Protein AF-A0A0G3G919-F1 (afdb_monomer_lite)

Structure (mmCIF, N/CA/C/O backbone):
data_AF-A0A0G3G919-F1
#
_entry.id   AF-A0A0G3G919-F1
#
loop_
_atom_site.group_PDB
_atom_site.id
_atom_site.type_symbol
_atom_site.label_atom_id
_atom_site.label_alt_id
_atom_site.label_comp_id
_atom_site.label_asym_id
_atom_site.label_entity_id
_atom_site.label_seq_id
_atom_site.pdbx_PDB_ins_code
_atom_site.Cartn_x
_atom_site.Cartn_y
_atom_site.Cartn_z
_atom_site.occupancy
_atom_site.B_iso_or_equiv
_atom_site.auth_seq_id
_atom_site.auth_comp_id
_atom_site.auth_asym_id
_atom_site.auth_atom_id
_atom_site.pdbx_PDB_model_num
ATOM 1 N N . MET A 1 1 ? -8.597 -16.018 -29.237 1.00 40.75 1 MET A N 1
ATOM 2 C CA . MET A 1 1 ? -7.990 -15.779 -27.906 1.00 40.75 1 MET A CA 1
ATOM 3 C C . MET A 1 1 ? -6.479 -15.461 -27.983 1.00 40.75 1 MET A C 1
ATOM 5 O O . MET A 1 1 ? -5.754 -15.744 -27.046 1.00 40.75 1 MET A O 1
ATOM 9 N N . ALA A 1 2 ? -5.991 -14.836 -29.070 1.00 46.19 2 ALA A N 1
ATOM 10 C CA . ALA A 1 2 ? -4.559 -14.550 -29.292 1.00 46.19 2 ALA A CA 1
ATOM 11 C C . ALA A 1 2 ? -4.190 -13.049 -29.217 1.00 46.19 2 ALA A C 1
ATOM 13 O O . ALA A 1 2 ? -3.019 -12.693 -29.296 1.00 46.19 2 ALA A O 1
ATOM 14 N N . ALA A 1 3 ? -5.176 -12.157 -29.062 1.00 44.69 3 ALA A N 1
ATOM 15 C CA . ALA A 1 3 ? -4.950 -10.708 -29.048 1.00 44.69 3 ALA A CA 1
ATOM 16 C C . ALA A 1 3 ? -4.491 -10.171 -27.677 1.00 44.69 3 ALA A C 1
ATOM 18 O O . ALA A 1 3 ? -3.745 -9.200 -27.622 1.00 44.69 3 ALA A O 1
ATOM 19 N N . MET A 1 4 ? -4.869 -10.828 -26.572 1.00 42.25 4 MET A N 1
ATOM 20 C CA . MET A 1 4 ? -4.513 -10.382 -25.214 1.00 42.25 4 MET A CA 1
ATOM 21 C C . MET A 1 4 ? -3.030 -10.585 -24.859 1.00 42.25 4 MET A C 1
ATOM 23 O O . MET A 1 4 ? -2.509 -9.862 -24.020 1.00 42.25 4 MET A O 1
ATOM 27 N N . LEU A 1 5 ? -2.326 -11.503 -25.530 1.00 46.31 5 LEU A N 1
ATOM 28 C CA . LEU A 1 5 ? -0.907 -11.786 -25.270 1.00 46.31 5 LEU A CA 1
ATOM 29 C C . LEU A 1 5 ? 0.069 -10.825 -25.976 1.00 46.31 5 LEU A C 1
ATOM 31 O O . LEU A 1 5 ? 1.249 -10.830 -25.648 1.00 46.31 5 LEU A O 1
ATOM 35 N N . ARG A 1 6 ? -0.390 -9.991 -26.925 1.00 52.50 6 ARG A N 1
ATOM 36 C CA . ARG A 1 6 ? 0.487 -9.087 -27.708 1.00 52.50 6 ARG A CA 1
ATOM 37 C C . ARG A 1 6 ? 0.612 -7.671 -27.140 1.00 52.50 6 ARG A C 1
ATOM 39 O O . ARG A 1 6 ? 1.575 -6.968 -27.445 1.00 52.50 6 ARG A O 1
ATOM 46 N N . VAL A 1 7 ? -0.351 -7.247 -26.323 1.00 55.62 7 VAL A N 1
ATOM 47 C CA . VAL A 1 7 ? -0.365 -5.908 -25.710 1.00 55.62 7 VAL A CA 1
ATOM 48 C C . VAL A 1 7 ? 0.771 -5.722 -24.690 1.00 55.62 7 VAL A C 1
ATOM 50 O O . VAL A 1 7 ? 1.446 -4.695 -24.769 1.00 55.62 7 VAL A O 1
ATOM 53 N N . PRO A 1 8 ? 1.076 -6.695 -23.800 1.00 60.09 8 PRO A N 1
ATOM 54 C CA . PRO A 1 8 ? 2.169 -6.546 -22.836 1.00 60.09 8 PRO A CA 1
ATOM 55 C C . PRO A 1 8 ? 3.536 -6.412 -23.515 1.00 60.09 8 PRO A C 1
ATOM 57 O O . PRO A 1 8 ? 4.358 -5.604 -23.093 1.00 60.09 8 PRO A O 1
ATOM 60 N N . SER A 1 9 ? 3.762 -7.155 -24.605 1.00 66.25 9 SER A N 1
ATOM 61 C CA . SER A 1 9 ? 5.009 -7.100 -25.372 1.00 66.25 9 SER A CA 1
ATOM 62 C C . SER A 1 9 ? 5.182 -5.772 -26.107 1.00 66.25 9 SER A C 1
ATOM 64 O O . SER A 1 9 ? 6.252 -5.181 -26.041 1.00 66.25 9 SER A O 1
ATOM 66 N N . ALA A 1 10 ? 4.134 -5.254 -26.760 1.00 69.88 10 ALA A N 1
ATOM 67 C CA . ALA A 1 10 ? 4.215 -3.972 -27.464 1.00 69.88 10 ALA A CA 1
ATOM 68 C C . ALA A 1 10 ? 4.462 -2.797 -26.500 1.00 69.88 10 ALA A C 1
ATOM 70 O O . ALA A 1 10 ? 5.259 -1.908 -26.795 1.00 69.88 10 ALA A O 1
ATOM 71 N N . ALA A 1 11 ? 3.826 -2.824 -25.324 1.00 70.25 11 ALA A N 1
ATOM 72 C CA . ALA A 1 11 ? 4.060 -1.840 -24.272 1.00 70.25 11 ALA A CA 1
ATOM 73 C C . ALA A 1 11 ? 5.490 -1.925 -23.711 1.00 70.25 11 ALA A C 1
ATOM 75 O O . ALA A 1 11 ? 6.131 -0.891 -23.538 1.00 70.25 11 ALA A O 1
ATOM 76 N N . ALA A 1 12 ? 6.014 -3.135 -23.484 1.00 74.75 12 ALA A N 1
ATOM 77 C CA . ALA A 1 12 ? 7.388 -3.329 -23.025 1.00 74.75 12 ALA A CA 1
ATOM 78 C C . ALA A 1 12 ? 8.418 -2.764 -24.021 1.00 74.75 12 ALA A C 1
ATOM 80 O O . ALA A 1 12 ? 9.309 -2.030 -23.602 1.00 74.75 12 ALA A O 1
ATOM 81 N N . TYR A 1 13 ? 8.249 -3.014 -25.326 1.00 76.56 13 TYR A N 1
ATOM 82 C CA . TYR A 1 13 ? 9.128 -2.465 -26.371 1.00 76.56 13 TYR A CA 1
ATOM 83 C C . TYR A 1 13 ? 9.107 -0.931 -26.429 1.00 76.56 13 TYR A C 1
ATOM 85 O O . TYR A 1 13 ? 10.155 -0.301 -26.556 1.00 76.56 13 TYR A O 1
ATOM 93 N N . LEU A 1 14 ? 7.928 -0.312 -26.309 1.00 78.31 14 LEU A N 1
ATOM 94 C CA . LEU A 1 14 ? 7.815 1.150 -26.278 1.00 78.31 14 LEU A CA 1
ATOM 95 C C . LEU A 1 14 ? 8.511 1.743 -25.047 1.00 78.31 14 LEU A C 1
ATOM 97 O O . LEU A 1 14 ? 9.269 2.701 -25.177 1.00 78.31 14 LEU A O 1
ATOM 101 N N . ILE A 1 15 ? 8.291 1.157 -23.867 1.00 78.75 15 ILE A N 1
ATOM 102 C CA . ILE A 1 15 ? 8.923 1.597 -22.615 1.00 78.75 15 ILE A CA 1
ATOM 103 C C . ILE A 1 15 ? 10.449 1.447 -22.693 1.00 78.75 15 ILE A C 1
ATOM 105 O O . ILE A 1 15 ? 11.176 2.353 -22.290 1.00 78.75 15 ILE A O 1
ATOM 109 N N . GLN A 1 16 ? 10.934 0.338 -23.255 1.00 78.62 16 GLN A N 1
ATOM 110 C CA . GLN A 1 16 ? 12.358 0.073 -23.450 1.00 78.62 16 GLN A CA 1
ATOM 111 C C . GLN A 1 16 ? 13.013 1.121 -24.360 1.00 78.62 16 GLN A C 1
ATOM 113 O O . GLN A 1 16 ? 14.046 1.678 -23.991 1.00 78.62 16 GLN A O 1
ATOM 118 N N . ASN A 1 17 ? 12.392 1.447 -25.498 1.00 80.19 17 ASN A N 1
ATOM 119 C CA . ASN A 1 17 ? 12.897 2.484 -26.403 1.00 80.19 17 ASN A CA 1
ATOM 120 C C . ASN A 1 17 ? 12.931 3.860 -25.720 1.00 80.19 17 ASN A C 1
ATOM 122 O O . ASN A 1 17 ? 13.962 4.524 -25.726 1.00 80.19 17 ASN A O 1
ATOM 126 N N . VAL A 1 18 ? 11.849 4.247 -25.036 1.00 79.38 18 VAL A N 1
ATOM 127 C CA . VAL A 1 18 ? 11.778 5.532 -24.317 1.00 79.38 18 VAL A CA 1
ATOM 128 C C . VAL A 1 18 ? 12.869 5.648 -23.247 1.00 79.38 18 VAL A C 1
ATOM 130 O O . VAL A 1 18 ? 13.438 6.726 -23.063 1.00 79.38 18 VAL A O 1
ATOM 133 N N . TRP A 1 19 ? 13.183 4.562 -22.538 1.00 82.25 19 TRP A N 1
ATOM 134 C CA . TRP A 1 19 ? 14.254 4.560 -21.540 1.00 82.25 19 TRP A CA 1
ATOM 135 C C . TRP A 1 19 ? 15.655 4.569 -22.123 1.00 82.25 19 TRP A C 1
ATOM 137 O O . TRP A 1 19 ? 16.518 5.204 -21.518 1.00 82.25 19 TRP A O 1
ATOM 147 N N . LYS A 1 20 ? 15.885 3.899 -23.259 1.00 78.25 20 LYS A N 1
ATOM 148 C CA . LYS A 1 20 ? 17.157 4.006 -23.989 1.00 78.25 20 LYS A CA 1
ATOM 149 C C . LYS A 1 20 ? 17.434 5.456 -24.358 1.00 78.25 20 LYS A C 1
ATOM 151 O O . LYS A 1 20 ? 18.530 5.949 -24.111 1.00 78.25 20 LYS A O 1
ATOM 156 N N . ASP A 1 21 ? 16.410 6.146 -24.846 1.00 82.75 21 ASP A N 1
ATOM 157 C CA . ASP A 1 21 ? 16.527 7.544 -25.252 1.00 82.75 21 ASP A CA 1
ATOM 158 C C . ASP A 1 21 ? 16.643 8.498 -24.046 1.00 82.75 21 ASP A C 1
ATOM 160 O O . ASP A 1 21 ? 17.161 9.604 -24.177 1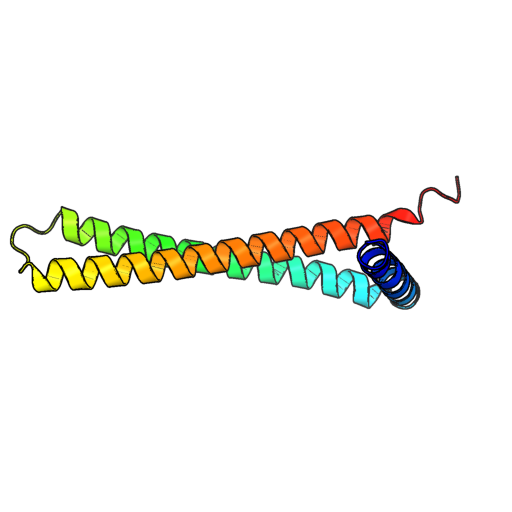.00 82.75 21 ASP A O 1
ATOM 164 N N . ASN A 1 22 ? 16.173 8.091 -22.855 1.00 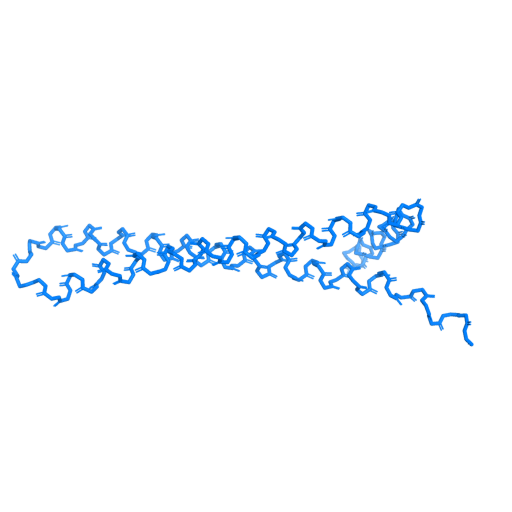80.50 22 ASN A N 1
ATOM 165 C CA . ASN A 1 22 ? 16.094 8.947 -21.664 1.00 80.50 22 ASN A CA 1
ATOM 166 C C . ASN A 1 22 ? 16.460 8.205 -20.356 1.00 80.50 22 ASN A C 1
ATOM 168 O O . ASN A 1 22 ? 15.590 7.957 -19.506 1.00 80.50 22 ASN A O 1
ATOM 172 N N . PRO A 1 23 ? 17.749 7.904 -20.110 1.00 78.19 23 PRO A N 1
ATOM 173 C CA . PRO A 1 23 ? 18.184 7.142 -18.932 1.00 78.19 23 PRO A CA 1
ATOM 174 C C . PRO A 1 23 ? 17.891 7.856 -17.600 1.00 78.19 23 PRO A C 1
ATOM 176 O O . PRO A 1 23 ? 17.566 7.211 -16.599 1.00 78.19 23 PRO A O 1
ATOM 179 N N . LEU A 1 24 ? 17.924 9.195 -17.586 1.00 80.06 24 LEU A N 1
ATOM 180 C CA . LEU A 1 24 ? 17.569 10.005 -16.412 1.00 80.06 24 LEU A CA 1
ATOM 181 C C . LEU A 1 24 ? 16.097 9.837 -16.015 1.00 80.06 24 LEU A C 1
ATOM 183 O O . LEU A 1 24 ? 15.779 9.752 -14.826 1.00 80.06 24 LEU A O 1
ATOM 187 N N . VAL A 1 25 ? 15.202 9.739 -17.002 1.00 80.12 25 VAL A N 1
ATOM 188 C CA . VAL A 1 25 ? 13.766 9.534 -16.769 1.00 80.12 25 VAL A CA 1
ATOM 189 C C . VAL A 1 25 ? 13.529 8.141 -16.189 1.00 80.12 25 VAL A C 1
ATOM 191 O O . VAL A 1 25 ? 12.801 8.014 -15.206 1.00 80.12 25 VAL A O 1
ATOM 194 N N . SER A 1 26 ? 14.202 7.112 -16.716 1.00 82.44 26 SER A N 1
ATOM 195 C CA . SER A 1 26 ? 14.120 5.740 -16.186 1.00 82.44 26 SER A CA 1
ATOM 196 C C . SER A 1 26 ? 14.519 5.664 -14.708 1.00 82.44 26 SER A C 1
ATOM 198 O O . SER A 1 26 ? 13.768 5.141 -13.880 1.00 82.44 26 SER A O 1
ATOM 200 N N . SER A 1 27 ? 15.667 6.250 -14.354 1.00 81.81 27 SER A N 1
ATOM 201 C CA . SER A 1 27 ? 16.164 6.280 -12.971 1.00 81.81 27 SER A CA 1
ATOM 202 C C . SER A 1 27 ? 15.229 7.051 -12.030 1.00 81.81 27 SER A C 1
ATOM 204 O O . SER A 1 27 ? 14.891 6.577 -10.940 1.00 81.81 27 SER A O 1
ATOM 206 N N . THR A 1 28 ? 14.735 8.210 -12.475 1.00 86.62 28 THR A N 1
ATOM 207 C CA 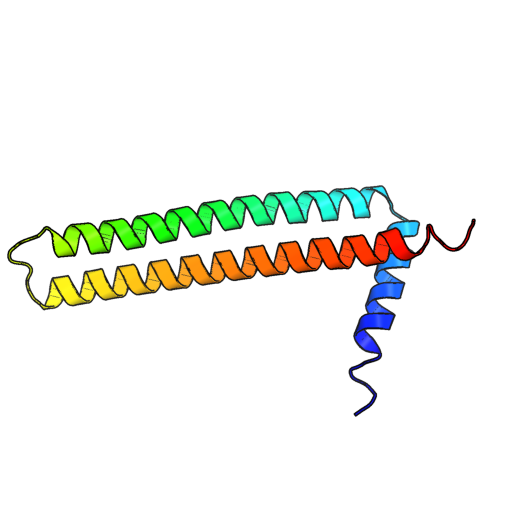. THR A 1 28 ? 13.821 9.051 -11.687 1.00 86.62 28 THR A CA 1
ATOM 208 C C . THR A 1 28 ? 12.493 8.346 -11.421 1.00 86.62 28 THR A C 1
ATOM 210 O O . THR A 1 28 ? 12.029 8.327 -10.282 1.00 86.62 28 THR A O 1
ATOM 213 N N . VAL A 1 29 ? 11.901 7.709 -12.437 1.00 87.25 29 VAL A N 1
ATOM 214 C CA . VAL A 1 29 ? 10.640 6.961 -12.299 1.00 87.25 29 VAL A CA 1
ATOM 215 C C . VAL A 1 29 ? 10.807 5.784 -11.339 1.00 87.25 29 VAL A C 1
ATOM 217 O O . VAL A 1 29 ? 9.983 5.610 -10.444 1.00 87.25 29 VAL A O 1
ATOM 220 N N . LYS A 1 30 ? 11.890 5.009 -11.467 1.00 85.69 30 LYS A N 1
ATOM 221 C CA . LYS A 1 30 ? 12.192 3.890 -10.558 1.00 85.69 30 LYS A CA 1
ATOM 222 C C . LYS A 1 30 ? 12.331 4.351 -9.107 1.00 85.69 30 LYS A C 1
ATOM 224 O O . LYS A 1 30 ? 11.729 3.758 -8.214 1.00 85.69 30 LYS A O 1
ATOM 229 N N . THR A 1 31 ? 13.064 5.438 -8.883 1.00 87.62 31 THR A N 1
ATOM 230 C CA . THR A 1 31 ? 13.256 6.016 -7.546 1.00 87.62 31 THR A CA 1
ATOM 231 C C . THR A 1 31 ? 11.938 6.535 -6.970 1.00 87.62 31 THR A C 1
ATOM 233 O O . THR A 1 31 ? 11.616 6.262 -5.813 1.00 87.62 31 THR A O 1
ATOM 236 N N . ALA A 1 32 ? 11.131 7.224 -7.782 1.00 88.44 32 ALA A N 1
ATOM 237 C CA . ALA A 1 32 ? 9.823 7.719 -7.371 1.00 88.44 32 ALA A CA 1
ATOM 238 C C . ALA A 1 32 ? 8.878 6.575 -6.971 1.00 88.44 32 ALA A C 1
ATOM 240 O O . ALA A 1 32 ? 8.232 6.667 -5.930 1.00 88.44 32 ALA A O 1
ATOM 241 N N . LEU A 1 33 ? 8.834 5.479 -7.740 1.00 90.69 33 LEU A N 1
ATOM 242 C CA . LEU A 1 33 ? 8.012 4.305 -7.422 1.00 90.69 33 LEU A CA 1
ATOM 243 C C . LEU A 1 33 ? 8.352 3.713 -6.048 1.00 90.69 33 LEU A C 1
ATOM 245 O O . LEU A 1 33 ? 7.440 3.411 -5.278 1.00 90.69 33 LEU A O 1
ATOM 249 N N . ILE A 1 34 ? 9.644 3.604 -5.716 1.00 90.19 34 ILE A N 1
ATOM 250 C CA . ILE A 1 34 ? 10.092 3.122 -4.401 1.00 90.19 34 ILE A CA 1
ATOM 251 C C . ILE A 1 34 ? 9.651 4.087 -3.298 1.00 90.19 34 ILE A C 1
ATOM 253 O O . ILE A 1 34 ? 9.030 3.661 -2.325 1.00 90.19 34 ILE A O 1
ATOM 257 N N . ILE A 1 35 ? 9.935 5.386 -3.448 1.00 91.88 35 ILE A N 1
ATOM 258 C CA . ILE A 1 35 ? 9.599 6.394 -2.431 1.00 91.88 35 ILE A CA 1
ATOM 259 C C . ILE A 1 35 ? 8.090 6.406 -2.170 1.00 91.88 35 ILE A C 1
ATOM 261 O O . ILE A 1 35 ? 7.664 6.315 -1.019 1.00 91.88 35 ILE A O 1
ATOM 265 N N . PHE A 1 36 ? 7.270 6.456 -3.223 1.00 90.56 36 PHE A N 1
ATOM 266 C CA . PHE A 1 36 ? 5.815 6.424 -3.078 1.00 90.56 36 PHE A CA 1
ATOM 267 C C . PHE A 1 36 ? 5.329 5.119 -2.450 1.00 90.56 36 PHE A C 1
ATOM 269 O O . PHE A 1 36 ? 4.464 5.163 -1.576 1.00 90.56 36 PHE A O 1
ATOM 276 N N . SER A 1 37 ? 5.904 3.973 -2.824 1.00 90.12 37 SER A N 1
ATOM 277 C CA . SER A 1 37 ? 5.556 2.699 -2.195 1.00 90.12 37 SER A CA 1
ATOM 278 C C . SER A 1 37 ? 5.852 2.696 -0.694 1.00 90.12 37 SER A C 1
ATOM 280 O O . SER A 1 37 ? 5.040 2.177 0.070 1.00 90.12 37 SER A O 1
ATOM 282 N N . ILE A 1 38 ? 6.990 3.248 -0.265 1.00 92.06 38 ILE A N 1
ATOM 283 C CA . ILE A 1 38 ? 7.356 3.327 1.156 1.00 92.06 38 ILE A CA 1
ATOM 284 C C . ILE A 1 38 ? 6.368 4.225 1.901 1.00 92.06 38 ILE A C 1
ATOM 286 O O . ILE 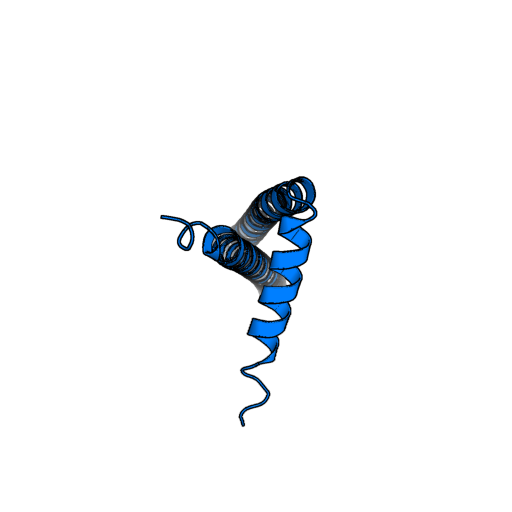A 1 38 ? 5.849 3.830 2.943 1.00 92.06 38 ILE A O 1
ATOM 290 N N . LEU A 1 39 ? 6.056 5.403 1.355 1.00 94.75 39 LEU A N 1
ATOM 291 C CA . LEU A 1 39 ? 5.098 6.324 1.969 1.00 94.75 39 LEU A CA 1
ATOM 292 C C . LEU A 1 39 ? 3.716 5.678 2.123 1.00 94.75 39 LEU A C 1
ATOM 294 O O . LEU A 1 39 ? 3.128 5.732 3.201 1.00 94.75 39 LEU A O 1
ATOM 298 N N . ILE A 1 40 ? 3.218 5.011 1.079 1.00 93.31 40 ILE A N 1
ATOM 299 C CA . ILE A 1 40 ? 1.930 4.304 1.115 1.00 93.31 40 ILE A CA 1
ATOM 300 C C . ILE A 1 40 ? 1.951 3.175 2.153 1.00 93.31 40 ILE A C 1
ATOM 302 O O . ILE A 1 40 ? 0.980 3.022 2.895 1.00 93.31 40 ILE A O 1
ATOM 306 N N . ALA A 1 41 ? 3.046 2.416 2.250 1.00 91.81 41 ALA A N 1
ATOM 307 C CA . ALA A 1 41 ? 3.194 1.368 3.257 1.00 91.81 41 ALA A CA 1
ATOM 308 C C . ALA A 1 41 ? 3.174 1.938 4.686 1.00 91.81 41 ALA A C 1
ATOM 310 O O . ALA A 1 41 ? 2.506 1.378 5.553 1.00 91.81 41 ALA A O 1
ATOM 311 N N . ILE A 1 42 ? 3.824 3.082 4.928 1.00 93.56 42 ILE A N 1
ATOM 312 C CA . ILE A 1 42 ? 3.767 3.778 6.223 1.00 93.56 42 ILE A CA 1
ATOM 313 C C . ILE A 1 42 ? 2.323 4.177 6.551 1.00 93.56 42 ILE A C 1
ATOM 315 O O . ILE A 1 42 ? 1.837 3.860 7.636 1.00 93.56 42 ILE A O 1
ATOM 319 N N . PHE A 1 43 ? 1.605 4.809 5.616 1.00 93.12 43 PHE A N 1
ATOM 320 C CA . PHE A 1 43 ? 0.201 5.182 5.832 1.00 93.12 43 PHE A CA 1
ATOM 321 C C . PHE A 1 43 ? -0.697 3.965 6.080 1.00 93.12 43 PHE A C 1
ATOM 323 O O . PHE A 1 43 ? -1.539 4.002 6.977 1.00 93.12 43 PHE A O 1
ATOM 330 N N . SER A 1 44 ? -0.493 2.878 5.332 1.00 93.81 44 SER A N 1
ATOM 331 C CA . SER A 1 44 ? -1.174 1.598 5.549 1.00 93.81 44 SER A CA 1
ATOM 332 C C . SER A 1 44 ? -0.980 1.107 6.986 1.00 93.81 44 SER A C 1
ATOM 334 O O . SER A 1 44 ? -1.954 0.817 7.678 1.00 93.81 44 SER A O 1
ATOM 336 N N . THR A 1 45 ? 0.265 1.066 7.461 1.00 93.06 45 THR A N 1
ATOM 337 C CA . THR A 1 45 ? 0.607 0.614 8.817 1.00 93.06 45 THR A CA 1
ATOM 338 C C . THR A 1 45 ? -0.004 1.507 9.896 1.00 93.06 45 THR A C 1
ATOM 340 O O . THR A 1 45 ? -0.544 0.995 10.875 1.00 93.06 45 THR A O 1
ATOM 343 N N . VAL A 1 46 ? 0.002 2.831 9.712 1.00 94.81 46 VAL A N 1
ATOM 344 C CA . VAL A 1 46 ? -0.637 3.771 10.652 1.00 94.81 46 VAL A CA 1
ATOM 345 C C . VAL A 1 46 ? -2.143 3.517 10.751 1.00 94.81 46 VAL A C 1
ATOM 347 O O . VAL A 1 46 ? -2.676 3.428 11.856 1.00 94.81 46 VAL A O 1
ATOM 350 N N . LEU A 1 47 ? -2.837 3.357 9.620 1.00 92.62 47 LEU A N 1
ATOM 351 C CA . LEU A 1 47 ? -4.277 3.074 9.619 1.00 92.62 47 LEU A CA 1
ATOM 352 C C . LEU A 1 47 ? -4.604 1.725 10.268 1.00 92.62 47 LEU A C 1
ATOM 354 O O . LEU A 1 47 ? -5.609 1.613 10.972 1.00 92.62 47 LEU A O 1
ATOM 358 N N . TRP A 1 48 ? -3.754 0.720 10.057 1.00 94.12 48 TRP A N 1
ATOM 359 C CA . TRP A 1 48 ? -3.894 -0.579 10.706 1.00 94.12 48 TRP A CA 1
ATOM 360 C C . TRP A 1 48 ? -3.732 -0.473 12.229 1.00 94.12 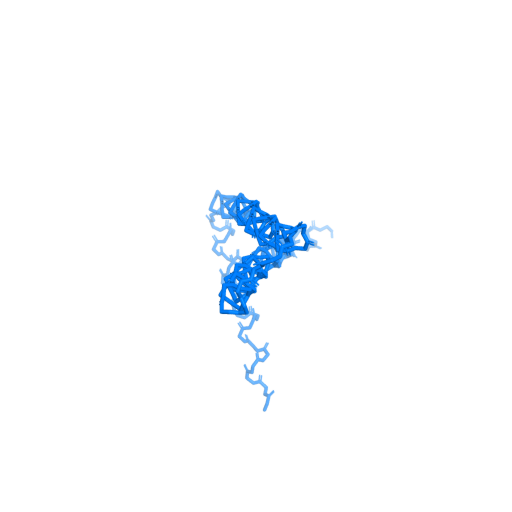48 TRP A C 1
ATOM 362 O O . TRP A 1 48 ? -4.587 -0.972 12.959 1.00 94.12 48 TRP A O 1
ATOM 372 N N . HIS A 1 49 ? -2.713 0.245 12.714 1.00 94.12 49 HIS A N 1
ATOM 373 C CA . HIS A 1 49 ? -2.526 0.475 14.149 1.00 94.12 49 HIS A CA 1
ATOM 374 C C . HIS A 1 49 ? -3.695 1.234 14.779 1.00 94.12 49 HIS A C 1
ATOM 376 O O . HIS A 1 49 ? -4.178 0.819 15.826 1.00 94.12 49 HIS A O 1
ATOM 382 N N . LEU A 1 50 ? -4.204 2.285 14.130 1.00 90.56 50 LEU A N 1
ATOM 383 C CA . LEU A 1 50 ? -5.380 3.012 14.620 1.00 90.56 50 LEU A CA 1
ATOM 384 C C . LEU A 1 50 ? -6.613 2.104 14.708 1.00 90.56 50 LEU A C 1
ATOM 386 O O . LEU A 1 50 ? -7.322 2.120 15.712 1.00 90.56 50 LEU A O 1
ATOM 390 N N . SER A 1 51 ? -6.846 1.272 13.688 1.00 91.88 51 SER A N 1
ATOM 391 C CA . SER A 1 51 ? -7.910 0.262 13.725 1.00 91.88 51 SER A CA 1
ATOM 392 C C . SER A 1 51 ? -7.732 -0.709 14.896 1.00 91.88 51 SER A C 1
ATOM 394 O O . SER A 1 51 ? -8.716 -1.065 15.541 1.00 91.88 51 SER A O 1
ATOM 396 N N . ALA A 1 52 ? -6.505 -1.167 15.152 1.00 89.56 52 ALA A N 1
ATOM 397 C CA . ALA A 1 52 ? -6.212 -2.095 16.238 1.00 89.56 52 ALA A CA 1
ATOM 398 C C . ALA A 1 52 ? -6.451 -1.451 17.611 1.00 89.56 52 ALA A C 1
ATOM 400 O O . ALA A 1 52 ? -7.147 -2.041 18.432 1.00 89.56 52 ALA A O 1
ATOM 401 N N . SER A 1 53 ? -5.981 -0.219 17.827 1.00 90.81 53 SER A N 1
ATOM 402 C CA . SER A 1 53 ? -6.199 0.514 19.080 1.00 90.81 53 SER A CA 1
ATOM 403 C C . SER A 1 53 ? -7.686 0.739 19.372 1.00 90.81 53 SER A C 1
ATOM 405 O O . SER A 1 53 ? -8.122 0.535 20.498 1.00 90.81 53 SER A O 1
ATOM 407 N N . MET A 1 54 ? -8.500 1.053 18.357 1.00 88.12 54 MET A N 1
ATOM 408 C CA . MET A 1 54 ? -9.956 1.180 18.537 1.00 88.12 54 MET A CA 1
ATOM 409 C C . MET A 1 54 ? -10.622 -0.139 18.971 1.00 88.12 54 MET A C 1
ATOM 411 O O . MET A 1 54 ? -11.585 -0.129 19.737 1.00 88.12 54 MET A O 1
ATOM 415 N N . GLN A 1 55 ? -10.132 -1.284 18.484 1.00 86.44 55 GLN A N 1
ATOM 416 C CA . GLN A 1 55 ? -10.631 -2.607 18.891 1.00 86.44 55 GLN A CA 1
ATOM 417 C C . GLN A 1 55 ? -10.128 -3.008 20.285 1.00 86.44 55 GLN A C 1
ATOM 419 O O . GLN A 1 55 ? -10.843 -3.666 21.045 1.00 86.44 55 GLN A O 1
ATOM 424 N N . GLU A 1 56 ? -8.915 -2.593 20.640 1.00 85.38 56 GLU A N 1
ATOM 425 C CA . GLU A 1 56 ? -8.332 -2.799 21.964 1.00 85.38 56 GLU A CA 1
ATOM 426 C C . GLU A 1 56 ? -9.106 -2.021 23.042 1.00 85.38 56 GLU A C 1
ATOM 428 O O . GLU A 1 56 ? -9.516 -2.609 24.045 1.00 85.38 56 GLU A O 1
ATOM 433 N N . GLU A 1 57 ? -9.430 -0.749 22.786 1.00 83.56 57 GLU A N 1
ATOM 434 C CA . GLU A 1 57 ? -10.277 0.076 23.661 1.00 83.56 57 GLU A CA 1
ATOM 435 C C . GLU A 1 57 ? -11.665 -0.546 23.886 1.00 83.56 57 GLU A C 1
ATOM 437 O O . GLU A 1 57 ? -12.158 -0.569 25.014 1.00 83.56 57 GLU A O 1
ATOM 442 N N . LEU A 1 58 ? -12.280 -1.112 22.840 1.00 80.31 58 LEU A N 1
ATOM 443 C CA . LEU A 1 58 ? -13.549 -1.843 22.957 1.00 80.31 58 LEU A CA 1
ATOM 444 C C . LEU A 1 58 ? -13.446 -3.072 23.862 1.00 80.31 58 LEU A C 1
ATOM 446 O O . LEU A 1 58 ? -14.393 -3.388 24.578 1.00 80.31 58 LEU A O 1
ATOM 450 N N . THR A 1 59 ? -12.317 -3.777 23.812 1.00 76.69 59 THR A N 1
ATOM 451 C CA . THR A 1 59 ? -12.114 -5.027 24.558 1.00 76.69 59 THR A CA 1
ATOM 452 C C . THR A 1 59 ? -11.884 -4.762 26.047 1.00 76.69 59 THR A C 1
ATOM 454 O O . THR A 1 59 ? -12.284 -5.566 26.887 1.00 76.69 59 THR A O 1
ATOM 457 N N . MET A 1 60 ? -11.268 -3.627 26.390 1.00 77.19 60 MET A N 1
ATOM 458 C CA . MET A 1 60 ? -10.988 -3.242 27.780 1.00 77.19 60 MET A CA 1
ATOM 459 C C . MET A 1 60 ? -12.135 -2.476 28.450 1.00 77.19 60 MET A C 1
ATOM 461 O O . MET A 1 60 ? -12.201 -2.412 29.679 1.00 77.19 60 MET A O 1
ATOM 465 N N . ALA A 1 61 ? -13.041 -1.883 27.674 1.00 72.50 61 ALA A N 1
ATOM 466 C CA . ALA A 1 61 ? -14.119 -1.064 28.205 1.00 72.50 61 ALA A CA 1
ATOM 467 C C . ALA A 1 61 ? -15.328 -1.906 28.650 1.00 72.50 61 ALA A C 1
ATOM 469 O O . ALA A 1 61 ? -16.127 -2.388 27.846 1.00 72.50 61 ALA A O 1
ATOM 470 N N . ILE A 1 62 ? -15.502 -2.032 29.966 1.00 67.38 62 ILE A N 1
ATOM 471 C CA . ILE A 1 62 ? -16.688 -2.648 30.570 1.00 67.38 62 ILE A CA 1
ATOM 472 C C . ILE A 1 62 ? -17.858 -1.653 30.494 1.00 67.38 62 ILE A C 1
ATOM 474 O O . ILE A 1 62 ? -17.792 -0.579 31.088 1.00 67.38 62 ILE A O 1
ATOM 478 N N . GLY A 1 63 ? -18.950 -2.023 29.812 1.00 70.69 63 GLY A N 1
ATOM 479 C CA . GLY A 1 63 ? -20.231 -1.300 29.888 1.00 70.69 63 GLY A CA 1
ATOM 480 C C . GLY A 1 63 ? -20.617 -0.417 28.694 1.00 70.69 63 GLY A C 1
ATOM 481 O O . GLY A 1 63 ? -21.468 0.455 28.855 1.00 70.69 63 GLY A O 1
ATOM 482 N N . TYR A 1 64 ? -20.044 -0.623 27.504 1.00 71.50 64 TYR A N 1
ATOM 483 C CA . TYR A 1 64 ? -20.507 0.070 26.293 1.00 71.50 64 TYR A CA 1
ATOM 484 C C . TYR A 1 64 ? -21.969 -0.267 25.938 1.00 71.50 64 TYR A C 1
ATOM 486 O O . TYR A 1 64 ? -22.381 -1.428 25.985 1.00 71.50 64 TYR A O 1
ATOM 494 N N . ASP A 1 65 ? -22.739 0.740 25.505 1.00 81.81 65 ASP A N 1
ATOM 495 C CA . ASP A 1 65 ? -24.032 0.530 24.838 1.00 81.81 65 ASP A CA 1
ATOM 496 C C . ASP A 1 65 ? -23.792 -0.266 23.534 1.00 81.81 65 ASP A C 1
ATOM 498 O O . ASP A 1 65 ? -22.906 0.108 22.752 1.00 81.81 65 ASP A O 1
ATOM 502 N N . PRO A 1 66 ? -24.564 -1.335 23.248 1.00 80.44 66 PRO A N 1
ATOM 503 C CA . PRO A 1 66 ? -24.490 -2.091 21.995 1.00 80.44 66 PRO A CA 1
ATOM 504 C C . PRO A 1 66 ? -24.395 -1.236 20.720 1.00 80.44 66 PRO A C 1
ATOM 506 O O . PRO A 1 66 ? -23.724 -1.625 19.761 1.00 80.44 66 PRO A O 1
ATOM 509 N N . LYS A 1 67 ? -25.021 -0.052 20.693 1.00 83.12 67 LYS A N 1
ATOM 510 C CA . LYS A 1 67 ? -24.931 0.868 19.544 1.00 83.12 67 LYS A CA 1
ATOM 511 C C . LYS A 1 67 ? -23.539 1.474 19.365 1.00 83.12 67 LYS A C 1
ATOM 513 O O . LYS A 1 67 ? -23.070 1.603 18.235 1.00 83.12 67 LYS A O 1
ATOM 518 N N . GLN A 1 68 ? -22.875 1.837 20.460 1.00 82.31 68 GLN A N 1
ATOM 519 C CA . GLN A 1 68 ? -21.516 2.384 20.432 1.00 82.31 68 GLN A CA 1
ATOM 520 C C . GLN A 1 68 ? -20.503 1.301 20.049 1.00 82.31 68 GLN A C 1
ATOM 522 O O . GLN A 1 68 ? -19.628 1.548 19.219 1.00 82.31 68 GLN A O 1
ATOM 527 N N . PHE A 1 69 ? -20.692 0.078 20.555 1.00 83.38 69 PHE A N 1
ATOM 528 C CA . PHE A 1 69 ? -19.876 -1.078 20.183 1.00 83.38 69 PHE A CA 1
ATOM 529 C C . PHE A 1 69 ? -19.913 -1.343 18.667 1.00 83.38 69 PHE A C 1
ATOM 531 O O . PHE A 1 69 ? -18.870 -1.471 18.019 1.00 83.38 69 PHE A O 1
ATOM 538 N N . ALA A 1 70 ? -21.113 -1.355 18.076 1.00 85.12 70 ALA A N 1
ATOM 539 C CA . ALA A 1 70 ? -21.292 -1.550 16.637 1.00 85.12 70 ALA A CA 1
ATOM 540 C C . ALA A 1 70 ? -20.658 -0.421 15.802 1.00 85.12 70 ALA A C 1
ATOM 542 O O . ALA A 1 70 ? -20.034 -0.688 14.771 1.00 85.12 70 ALA A O 1
ATOM 543 N N . ALA A 1 71 ? -20.779 0.833 16.250 1.00 85.69 71 ALA A N 1
ATOM 544 C CA . ALA A 1 71 ? -20.210 1.985 15.555 1.00 85.69 71 ALA A CA 1
ATOM 545 C C . ALA A 1 71 ? -18.673 1.941 15.521 1.00 85.69 71 ALA A C 1
ATOM 547 O O . ALA A 1 71 ? -18.083 2.081 14.447 1.00 85.69 71 ALA A O 1
ATOM 548 N N . ILE A 1 72 ? -18.025 1.687 16.663 1.00 85.50 72 ILE A N 1
ATOM 549 C CA . ILE A 1 72 ? -16.557 1.622 16.754 1.00 85.50 72 ILE A CA 1
ATOM 550 C C . ILE A 1 72 ? -16.026 0.415 15.970 1.00 85.50 72 ILE A C 1
ATOM 552 O O . ILE A 1 72 ? -15.070 0.555 15.209 1.00 85.50 72 ILE A O 1
ATOM 556 N N . THR A 1 73 ? -16.695 -0.740 16.059 1.00 87.69 73 THR A N 1
ATOM 557 C CA . THR A 1 73 ? -16.329 -1.939 15.283 1.00 87.69 73 THR A CA 1
ATOM 558 C C . THR A 1 73 ? -16.388 -1.672 13.778 1.00 87.69 73 THR A C 1
ATOM 560 O O . THR A 1 73 ? -15.466 -2.021 13.040 1.00 87.69 73 THR A O 1
ATOM 563 N N . THR A 1 74 ? -17.445 -1.001 13.312 1.00 89.94 74 THR A N 1
ATOM 564 C CA . THR A 1 74 ? -17.598 -0.643 11.894 1.00 89.94 74 THR A CA 1
ATOM 565 C C . THR A 1 74 ? -16.514 0.343 11.458 1.00 89.94 74 THR A C 1
ATOM 567 O O . THR A 1 74 ? -15.900 0.159 10.407 1.00 89.94 74 THR A O 1
ATOM 570 N N . ALA A 1 75 ? -16.227 1.359 12.276 1.00 87.94 75 ALA A N 1
ATOM 571 C CA . ALA A 1 75 ? -15.175 2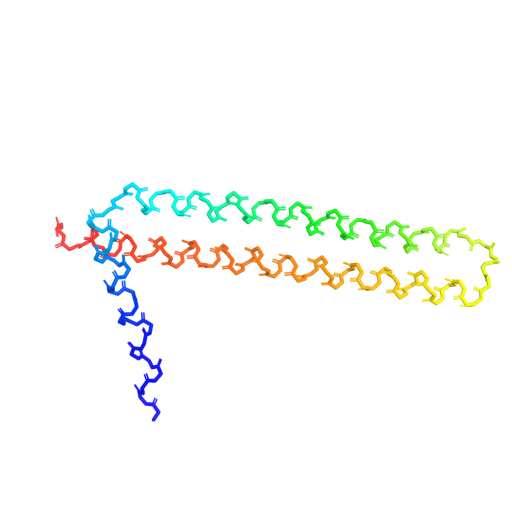.331 11.995 1.00 87.94 75 ALA A CA 1
ATOM 572 C C . ALA A 1 75 ? -13.791 1.666 11.901 1.00 87.94 75 ALA A C 1
ATOM 574 O O . ALA A 1 75 ? -13.057 1.915 10.940 1.00 87.94 75 ALA A O 1
ATOM 575 N N . ALA A 1 76 ? -13.467 0.763 12.830 1.00 88.50 76 ALA A N 1
ATOM 576 C CA . ALA A 1 76 ? -12.227 -0.004 12.804 1.00 88.50 76 ALA A CA 1
ATOM 577 C C . ALA A 1 76 ? -12.141 -0.894 11.550 1.00 88.50 76 ALA A C 1
ATOM 579 O O . ALA A 1 76 ? -11.140 -0.870 10.837 1.00 88.50 76 ALA A O 1
ATOM 580 N N . ALA A 1 77 ? -13.217 -1.602 11.193 1.00 89.38 77 ALA A N 1
ATOM 581 C CA . ALA A 1 77 ? -13.260 -2.414 9.974 1.00 89.38 77 ALA A CA 1
ATOM 582 C C . ALA A 1 77 ? -13.051 -1.579 8.692 1.00 89.38 77 ALA A C 1
ATOM 584 O O . ALA A 1 77 ? -12.326 -1.999 7.782 1.00 89.38 77 ALA A O 1
ATOM 585 N N . MET A 1 78 ? -13.632 -0.375 8.619 1.00 92.75 78 MET A N 1
ATOM 586 C CA . MET A 1 78 ? -13.410 0.547 7.498 1.00 92.75 78 MET A CA 1
ATOM 587 C C . MET A 1 78 ? -11.957 1.030 7.434 1.00 92.75 78 MET A C 1
ATOM 589 O O . MET A 1 78 ? -11.386 1.088 6.343 1.00 92.75 78 MET A O 1
ATOM 593 N N . LEU A 1 79 ? -11.344 1.358 8.576 1.00 91.12 79 LEU A N 1
ATOM 594 C CA . LEU A 1 79 ? -9.931 1.743 8.643 1.00 91.12 79 LEU A CA 1
ATOM 595 C C . LEU A 1 79 ? -9.014 0.595 8.210 1.00 91.12 79 LEU A C 1
ATOM 597 O O . LEU A 1 79 ? -8.125 0.819 7.391 1.00 91.12 79 LEU A O 1
ATOM 601 N N . ASN A 1 80 ? -9.280 -0.632 8.663 1.00 92.69 80 ASN A N 1
ATOM 602 C CA . ASN A 1 80 ? -8.520 -1.813 8.258 1.00 92.69 80 ASN A CA 1
ATOM 603 C C . ASN A 1 80 ? -8.645 -2.090 6.750 1.00 92.69 80 ASN A C 1
ATOM 605 O O . ASN A 1 80 ? -7.664 -2.399 6.082 1.00 92.69 80 ASN A O 1
ATOM 609 N N . THR A 1 81 ? -9.837 -1.899 6.177 1.00 91.56 81 THR A N 1
ATOM 610 C CA . THR A 1 81 ? -10.044 -2.034 4.724 1.00 91.56 81 THR A CA 1
ATOM 611 C C . THR A 1 81 ? -9.227 -0.998 3.951 1.00 91.56 81 THR A C 1
ATOM 613 O O . THR A 1 81 ? -8.581 -1.328 2.957 1.00 91.56 81 THR A O 1
ATOM 616 N N . LYS A 1 82 ? -9.203 0.257 4.415 1.00 92.25 82 LYS A N 1
ATOM 617 C CA . LYS A 1 82 ? -8.375 1.312 3.809 1.00 92.25 82 LYS A CA 1
ATOM 618 C C . LYS A 1 82 ? -6.883 1.008 3.940 1.00 92.25 82 LYS A C 1
ATOM 620 O O . LYS A 1 82 ? -6.161 1.178 2.962 1.00 92.25 82 LYS A O 1
ATOM 625 N N . ALA A 1 83 ? -6.441 0.523 5.100 1.00 93.12 83 ALA A N 1
ATOM 626 C CA . ALA A 1 83 ? -5.073 0.060 5.306 1.00 93.12 83 ALA A CA 1
ATOM 627 C C . ALA A 1 83 ? -4.714 -1.039 4.294 1.00 93.12 83 ALA A C 1
ATOM 629 O O . ALA A 1 83 ? -3.767 -0.888 3.531 1.00 93.12 83 ALA A O 1
ATOM 630 N N . ALA A 1 84 ? -5.537 -2.083 4.186 1.00 93.06 84 ALA A N 1
ATOM 631 C CA . ALA A 1 84 ? -5.319 -3.182 3.249 1.00 93.06 84 ALA A CA 1
ATOM 632 C C . ALA A 1 84 ? -5.254 -2.719 1.782 1.00 93.06 84 ALA A C 1
ATOM 634 O O . ALA A 1 84 ? -4.398 -3.187 1.034 1.00 93.06 84 ALA A O 1
ATOM 635 N N . LEU A 1 85 ? -6.109 -1.777 1.367 1.00 94.81 85 LEU A N 1
ATOM 636 C CA . LEU A 1 85 ? -6.075 -1.210 0.013 1.00 94.81 85 LEU A CA 1
ATOM 637 C C . LEU A 1 85 ? -4.786 -0.427 -0.261 1.00 94.81 85 LEU A C 1
ATOM 639 O O . LEU A 1 85 ? -4.216 -0.554 -1.345 1.00 94.81 85 LEU A O 1
ATOM 643 N N . LEU A 1 86 ? -4.301 0.350 0.711 1.00 93.50 86 LEU A N 1
ATOM 644 C CA . LEU A 1 86 ? -3.005 1.022 0.601 1.00 93.50 86 LEU A CA 1
ATOM 645 C C . LEU A 1 86 ? -1.862 -0.000 0.541 1.00 93.50 86 LEU A C 1
ATOM 647 O O . LEU A 1 86 ? -0.989 0.116 -0.317 1.00 93.50 86 LEU A O 1
ATOM 651 N N . GLY A 1 87 ? -1.898 -1.046 1.369 1.00 91.44 87 GLY A N 1
ATOM 652 C CA . GLY A 1 87 ? -0.944 -2.155 1.301 1.00 91.44 87 GLY A CA 1
ATOM 653 C C . GLY A 1 87 ? -0.935 -2.843 -0.070 1.00 91.44 87 GLY A C 1
ATOM 654 O O . GLY A 1 87 ? 0.131 -3.064 -0.646 1.00 91.44 87 GLY A O 1
ATOM 655 N N . ALA A 1 88 ? -2.111 -3.107 -0.644 1.00 92.75 88 ALA A N 1
ATOM 656 C CA . ALA A 1 88 ? -2.243 -3.664 -1.989 1.00 92.75 88 ALA A CA 1
ATOM 657 C C . ALA A 1 88 ? -1.679 -2.717 -3.062 1.00 92.75 88 ALA A C 1
ATOM 659 O O . ALA A 1 88 ? -0.975 -3.163 -3.968 1.00 92.75 88 ALA A O 1
ATOM 660 N N . LEU A 1 89 ? -1.926 -1.409 -2.945 1.00 93.19 89 LEU A N 1
ATOM 661 C CA . LEU A 1 89 ? -1.367 -0.411 -3.857 1.00 93.19 89 LEU A CA 1
ATOM 662 C C . LEU A 1 89 ? 0.166 -0.369 -3.781 1.00 93.19 89 LEU A C 1
ATOM 664 O O . LEU A 1 89 ? 0.824 -0.357 -4.820 1.00 93.19 89 LEU A O 1
ATOM 668 N N . ALA A 1 90 ? 0.746 -0.410 -2.579 1.00 92.38 90 ALA A N 1
ATOM 669 C CA . ALA A 1 90 ? 2.194 -0.502 -2.400 1.00 92.38 90 ALA A CA 1
ATOM 670 C C . ALA A 1 90 ? 2.764 -1.788 -3.028 1.00 92.38 90 ALA A C 1
ATOM 672 O O . ALA A 1 90 ? 3.795 -1.747 -3.701 1.00 92.38 90 ALA A O 1
ATOM 673 N N . ALA A 1 91 ? 2.081 -2.927 -2.881 1.00 91.81 91 ALA A N 1
ATOM 674 C CA . ALA A 1 91 ? 2.485 -4.177 -3.526 1.00 91.81 91 ALA A CA 1
ATOM 675 C C . ALA A 1 91 ? 2.453 -4.073 -5.062 1.00 91.81 91 ALA A C 1
ATOM 677 O O . ALA A 1 91 ? 3.399 -4.501 -5.724 1.00 91.81 91 ALA A O 1
ATOM 678 N N . ILE A 1 92 ? 1.418 -3.444 -5.631 1.00 92.69 92 ILE A N 1
ATOM 679 C CA . ILE A 1 92 ? 1.321 -3.194 -7.077 1.00 92.69 92 ILE A CA 1
ATOM 680 C C . ILE A 1 92 ? 2.469 -2.296 -7.548 1.00 92.69 92 ILE A C 1
ATOM 682 O O . ILE A 1 92 ? 3.114 -2.621 -8.541 1.00 92.69 92 ILE A O 1
ATOM 686 N N . LEU A 1 93 ? 2.772 -1.206 -6.837 1.00 91.38 93 LEU A N 1
ATOM 687 C CA . LEU A 1 93 ? 3.873 -0.305 -7.198 1.00 91.38 93 LEU A CA 1
ATOM 688 C C . LEU A 1 93 ? 5.236 -1.009 -7.164 1.00 91.38 93 LEU A C 1
ATOM 690 O O . LEU A 1 93 ? 6.043 -0.802 -8.069 1.00 91.38 93 LEU A O 1
ATOM 694 N N . ASN A 1 94 ? 5.472 -1.889 -6.186 1.00 89.94 94 ASN A N 1
ATOM 695 C CA . ASN A 1 94 ? 6.672 -2.731 -6.158 1.00 89.94 94 ASN A CA 1
ATOM 696 C C . ASN A 1 94 ? 6.704 -3.734 -7.317 1.00 89.94 94 ASN A C 1
ATOM 698 O O . ASN A 1 94 ? 7.751 -3.925 -7.933 1.00 89.94 94 ASN A O 1
ATOM 702 N N . GLY A 1 95 ? 5.564 -4.344 -7.653 1.00 88.00 95 GLY A N 1
ATOM 703 C CA . GLY A 1 95 ? 5.441 -5.227 -8.814 1.00 88.00 95 GLY A CA 1
ATOM 704 C C . GLY A 1 95 ? 5.748 -4.503 -10.127 1.00 88.00 95 GLY A C 1
ATOM 705 O O . GLY A 1 95 ? 6.494 -5.022 -10.957 1.00 88.00 95 GLY A O 1
ATOM 706 N N . VAL A 1 96 ? 5.249 -3.272 -10.285 1.00 88.12 96 VAL A N 1
ATOM 707 C CA . VAL A 1 96 ? 5.569 -2.399 -11.424 1.00 88.12 96 VAL A CA 1
ATOM 708 C C . VAL A 1 96 ? 7.058 -2.066 -11.431 1.00 88.12 96 VAL A C 1
ATOM 710 O O . VAL A 1 96 ? 7.701 -2.252 -12.458 1.00 88.12 96 VAL A O 1
ATOM 713 N N . TYR A 1 97 ? 7.640 -1.646 -10.305 1.00 88.50 97 TYR A N 1
ATOM 714 C CA . TYR A 1 97 ? 9.080 -1.390 -10.201 1.00 88.50 97 TYR A CA 1
ATOM 715 C C . TYR A 1 97 ? 9.921 -2.605 -10.627 1.00 88.50 97 TYR A C 1
ATOM 717 O O . TYR A 1 97 ? 10.880 -2.458 -11.392 1.00 88.50 97 TYR A O 1
ATOM 725 N N . PHE A 1 98 ? 9.555 -3.804 -10.167 1.00 87.06 98 PHE A N 1
ATOM 726 C CA . PHE A 1 98 ? 10.251 -5.038 -10.518 1.00 87.06 98 PHE A CA 1
ATOM 727 C C . PHE A 1 98 ? 10.139 -5.336 -12.016 1.00 87.06 98 PHE A C 1
ATOM 729 O O . PHE A 1 98 ? 11.159 -5.509 -12.678 1.00 87.06 98 PHE A O 1
ATOM 736 N N . TRP A 1 99 ? 8.924 -5.306 -12.569 1.00 86.94 99 TRP A N 1
ATOM 737 C CA . TRP A 1 99 ? 8.679 -5.526 -13.998 1.00 86.94 99 TRP A CA 1
ATOM 738 C C . TRP A 1 99 ? 9.453 -4.535 -14.877 1.00 86.94 99 TRP A C 1
ATOM 740 O O . TRP A 1 99 ? 10.113 -4.923 -15.843 1.00 86.94 99 TRP A O 1
ATOM 750 N N . LEU A 1 100 ? 9.442 -3.259 -14.490 1.00 83.88 100 LEU A N 1
ATOM 751 C CA . LEU A 1 100 ? 10.202 -2.205 -15.148 1.00 83.88 100 LEU A CA 1
ATOM 752 C C . LEU A 1 100 ? 11.718 -2.449 -15.059 1.00 83.88 100 LEU A C 1
ATOM 754 O O . LEU A 1 100 ? 12.461 -2.197 -16.006 1.00 83.88 100 LEU A O 1
ATOM 758 N N . SER A 1 101 ? 12.204 -2.976 -13.940 1.00 80.06 101 SER A N 1
ATOM 759 C CA . SER A 1 101 ? 13.615 -3.338 -13.793 1.00 80.06 101 SER A CA 1
ATOM 760 C C . SER A 1 101 ? 13.999 -4.518 -14.687 1.00 80.06 101 SER A C 1
ATOM 762 O O . SER A 1 101 ? 15.056 -4.466 -15.306 1.00 80.06 101 SER A O 1
ATOM 764 N N . THR A 1 102 ? 13.130 -5.520 -14.845 1.00 80.12 102 THR A N 1
ATOM 765 C CA . THR A 1 102 ? 13.353 -6.649 -15.763 1.00 80.12 102 THR A CA 1
ATOM 766 C C . THR A 1 102 ? 13.464 -6.200 -17.221 1.00 80.12 102 THR A C 1
ATOM 768 O O . THR A 1 102 ? 14.361 -6.660 -17.923 1.00 80.12 102 THR A O 1
ATOM 771 N N . ILE A 1 103 ? 12.607 -5.277 -17.675 1.00 75.38 103 ILE A N 1
ATOM 772 C CA . ILE A 1 103 ? 12.661 -4.751 -19.052 1.00 75.38 103 ILE A CA 1
ATOM 773 C C . ILE A 1 103 ? 13.967 -3.986 -19.298 1.00 75.38 103 ILE A C 1
ATOM 775 O O . ILE A 1 103 ? 14.588 -4.152 -20.342 1.00 75.38 103 ILE A O 1
ATOM 779 N N . GLY A 1 104 ? 14.409 -3.174 -18.332 1.00 64.81 104 GLY A N 1
ATOM 780 C CA . GLY A 1 104 ? 15.645 -2.397 -18.466 1.00 64.81 104 GLY A CA 1
ATOM 781 C C . GLY A 1 104 ? 16.923 -3.245 -18.496 1.00 64.81 104 GLY A C 1
ATOM 782 O O . GLY A 1 104 ? 17.914 -2.808 -19.069 1.00 64.81 104 GLY A O 1
ATOM 783 N N . SER A 1 105 ? 16.904 -4.443 -17.905 1.00 62.81 105 SER A N 1
ATOM 784 C CA . SER A 1 105 ? 18.058 -5.358 -17.859 1.00 62.81 105 SER A CA 1
ATOM 785 C C . SER A 1 105 ? 18.110 -6.354 -19.024 1.00 62.81 105 SER A C 1
ATOM 787 O O . SER A 1 105 ? 19.113 -7.043 -19.190 1.00 62.81 105 SER A O 1
ATOM 789 N N . ALA A 1 106 ? 17.048 -6.467 -19.829 1.00 55.12 106 ALA A N 1
ATOM 790 C CA . ALA A 1 106 ? 16.963 -7.457 -20.905 1.00 55.12 106 ALA A CA 1
ATOM 791 C C . ALA A 1 106 ? 17.932 -7.190 -22.080 1.00 55.12 106 ALA A C 1
ATOM 793 O O . ALA A 1 106 ? 18.231 -8.113 -22.832 1.00 55.12 106 ALA A O 1
ATOM 794 N N . ASP A 1 107 ? 18.469 -5.972 -22.221 1.00 47.25 107 ASP A N 1
ATOM 795 C CA . ASP A 1 107 ? 19.433 -5.621 -23.280 1.00 47.25 107 ASP A CA 1
ATOM 796 C C . ASP A 1 107 ? 20.900 -5.933 -22.949 1.00 47.25 107 ASP A C 1
ATOM 798 O O . ASP A 1 107 ? 21.717 -5.994 -23.859 1.00 47.25 107 ASP A O 1
ATOM 802 N N . THR A 1 108 ? 21.287 -6.149 -21.687 1.00 45.12 108 THR A N 1
ATOM 803 C CA . THR A 1 108 ? 22.721 -6.274 -21.340 1.00 45.12 108 THR A CA 1
ATOM 804 C C . THR A 1 108 ? 23.298 -7.679 -21.538 1.00 45.12 108 THR A C 1
ATOM 806 O O . THR A 1 108 ? 24.415 -7.941 -21.109 1.00 45.12 108 THR A O 1
ATOM 809 N N . SER A 1 109 ? 22.546 -8.601 -22.147 1.00 43.03 109 SER A N 1
ATOM 810 C CA . SER A 1 109 ? 22.975 -9.993 -22.385 1.00 43.03 109 SER A CA 1
ATOM 811 C C . SER A 1 109 ? 23.170 -10.350 -23.864 1.00 43.03 109 SER A C 1
ATOM 813 O O . SER A 1 109 ? 23.516 -11.486 -24.167 1.00 43.03 109 SER A O 1
ATOM 815 N N . SER A 1 110 ? 22.970 -9.393 -24.779 1.00 39.03 110 SER A N 1
ATOM 816 C CA . SER A 1 110 ? 23.135 -9.590 -26.229 1.00 39.03 110 SER A CA 1
ATOM 817 C C . SER A 1 110 ? 24.527 -9.208 -26.758 1.00 39.03 110 SER A C 1
ATOM 819 O O . SER A 1 110 ? 24.815 -9.499 -27.915 1.00 39.03 110 SER A O 1
ATOM 821 N N . ASP A 1 111 ? 25.372 -8.579 -25.933 1.00 40.31 111 ASP A N 1
ATOM 822 C CA . ASP A 1 111 ? 26.675 -8.026 -26.343 1.00 40.31 111 ASP A CA 1
ATOM 823 C C . ASP A 1 111 ? 27.866 -8.667 -25.594 1.00 40.31 111 ASP A C 1
ATOM 825 O O . ASP A 1 111 ? 28.886 -8.014 -25.363 1.00 40.31 111 ASP A O 1
ATOM 829 N N . ALA A 1 112 ? 27.743 -9.939 -25.194 1.00 38.12 112 ALA A N 1
ATOM 830 C CA . ALA A 1 112 ? 28.840 -10.745 -24.645 1.00 38.12 112 ALA A CA 1
ATOM 831 C C . ALA A 1 112 ? 29.150 -11.948 -25.542 1.00 38.12 112 ALA A C 1
ATOM 833 O O . ALA A 1 112 ? 28.186 -12.635 -25.953 1.00 38.12 112 ALA A O 1
#

Sequence (112 aa):
MAAMLRVPSAAAYLIQNVWKDNPLVSSTVKTALIIFSILIAIFSTVLWHLSASMQEELTMAIGYDPKQFAAITTAAAMLNTKAALLGALAAILNGVYFWLSTIGSADTSSDA

Organism: NCBI:txid587753

Foldseek 3Di:
DPPVVVVVVVVLVVLQVVCVVPVVVLVVLLVVLLVLLVVLLVQLVVLLVVLVVLVVCLVPDPDDDPVVSVVSPVVSVVSNVSSVVSNVVSVVSVVVSVVSVVSNCPPPPPPD

Radius of gyration: 22.07 Å; chains: 1; bounding box: 54×26×60 Å

Secondary structure (DSSP, 8-state):
--STTTHHHHHHHHHHHHHHH-HHHHHHHHHHHHHHHHHHHHHHHHHHHHHHHHHHHHHH-TT--HHHHHHHHHHHHHHHHHHHHHHHHHHHHHHHHHHHHHHHHTTTTS--

pLDDT: mean 80.14, std 15.23, range [38.12, 94.81]